Protein AF-A0A529HPZ4-F1 (afdb_monomer)

pLDDT: mean 97.17, std 3.96, range [71.38, 98.88]

Sequence (160 aa):
RELRALADVLLKHPHVWTLTDDMYEHLTYGDFVFKTIAEVEPSLYERTLTMNGVSKAYAMTGWRIGYAAGPVPLIKAMDMIQGQQTSGACTIAQWASVEALNGPQDFIAKNKAIFQGRRDLVVSMLNQARGISCPSPEGAFYVYPSCAELIGKKTKAGKV

Mean predicted aligned error: 3.31 Å

Structure (mmCIF, N/CA/C/O backbone):
data_AF-A0A529HPZ4-F1
#
_entry.id   AF-A0A529HPZ4-F1
#
loop_
_atom_site.group_PDB
_atom_site.id
_atom_site.type_symbol
_atom_site.label_atom_id
_atom_site.label_alt_id
_atom_site.label_comp_id
_atom_site.label_asym_id
_atom_site.label_entity_id
_atom_site.label_seq_id
_atom_site.pdbx_PDB_ins_code
_atom_site.Cartn_x
_atom_site.Cartn_y
_atom_site.Cartn_z
_atom_site.occupancy
_atom_site.B_iso_or_equiv
_atom_site.auth_seq_id
_atom_site.auth_comp_id
_atom_site.auth_asym_id
_atom_site.auth_atom_id
_atom_site.pdbx_PDB_model_num
ATOM 1 N N . ARG A 1 1 ? -11.005 -14.047 -2.076 1.00 76.69 1 ARG A N 1
ATOM 2 C CA . ARG A 1 1 ? -12.432 -13.955 -2.490 1.00 76.69 1 ARG A CA 1
ATOM 3 C C . ARG A 1 1 ? -12.838 -12.509 -2.775 1.00 76.69 1 ARG A C 1
ATOM 5 O O . ARG A 1 1 ? -13.446 -12.277 -3.807 1.00 76.69 1 ARG A O 1
ATOM 12 N N . GLU A 1 2 ? -12.473 -11.552 -1.921 1.00 95.19 2 GLU A N 1
ATOM 13 C CA . GLU A 1 2 ? -12.843 -10.131 -2.065 1.00 95.19 2 GLU A CA 1
ATOM 14 C C . GLU A 1 2 ? -12.228 -9.463 -3.304 1.00 95.19 2 GLU A C 1
ATOM 16 O O . GLU A 1 2 ? -12.965 -8.948 -4.139 1.00 95.19 2 GLU A O 1
ATOM 21 N N . LEU A 1 3 ? -10.907 -9.580 -3.506 1.00 96.69 3 LEU A N 1
ATOM 22 C CA . LEU A 1 3 ? -10.239 -9.048 -4.707 1.00 96.69 3 LEU A CA 1
ATOM 23 C C . LEU A 1 3 ? -10.798 -9.624 -6.016 1.00 96.69 3 LEU A C 1
ATOM 25 O O . LEU A 1 3 ? -10.880 -8.911 -7.011 1.00 96.69 3 LEU A O 1
ATOM 29 N N . ARG A 1 4 ? -11.240 -10.891 -6.017 1.00 97.75 4 ARG A N 1
ATOM 30 C CA . ARG A 1 4 ? -11.858 -11.521 -7.196 1.00 97.75 4 ARG A CA 1
ATOM 31 C C . ARG A 1 4 ? -13.151 -10.812 -7.599 1.00 97.75 4 ARG A C 1
ATOM 33 O O . ARG A 1 4 ? -13.346 -10.547 -8.776 1.00 97.75 4 ARG A O 1
ATOM 40 N N . ALA A 1 5 ? -13.994 -10.464 -6.628 1.00 98.12 5 ALA A N 1
ATOM 41 C CA . ALA A 1 5 ? -15.237 -9.750 -6.902 1.00 98.12 5 ALA A CA 1
ATOM 42 C C . ALA A 1 5 ? -14.979 -8.360 -7.513 1.00 98.12 5 ALA A C 1
ATOM 44 O O . ALA A 1 5 ? -15.707 -7.941 -8.410 1.00 98.12 5 ALA A O 1
ATOM 45 N N . LEU A 1 6 ? -13.917 -7.667 -7.078 1.00 98.25 6 LEU A N 1
ATOM 46 C CA . LEU A 1 6 ? -13.489 -6.404 -7.690 1.00 98.25 6 LEU A CA 1
ATOM 47 C C . LEU A 1 6 ? -12.937 -6.618 -9.106 1.00 98.25 6 LEU A C 1
ATOM 49 O O . LEU A 1 6 ? -13.304 -5.881 -10.022 1.00 98.25 6 LEU A O 1
ATOM 53 N N . ALA A 1 7 ? -12.117 -7.653 -9.310 1.00 98.19 7 ALA A N 1
ATOM 54 C CA . ALA A 1 7 ? -11.603 -8.014 -10.629 1.00 98.19 7 ALA A CA 1
ATOM 55 C C . ALA A 1 7 ? -12.739 -8.283 -11.630 1.00 98.19 7 ALA A C 1
ATOM 57 O O . ALA A 1 7 ? -12.707 -7.761 -12.741 1.00 98.19 7 ALA A O 1
ATOM 58 N N . ASP A 1 8 ? -13.787 -9.005 -11.224 1.00 98.31 8 ASP A N 1
ATOM 59 C CA . ASP A 1 8 ? -14.945 -9.305 -12.078 1.00 98.31 8 ASP A CA 1
ATOM 60 C C . ASP A 1 8 ? -15.686 -8.041 -12.550 1.00 98.31 8 ASP A C 1
ATOM 62 O O . ASP A 1 8 ? -16.262 -8.025 -13.641 1.00 98.31 8 ASP A O 1
ATOM 66 N N . VAL A 1 9 ? -15.668 -6.966 -11.755 1.00 98.50 9 VAL A N 1
ATOM 67 C CA . VAL A 1 9 ? -16.172 -5.652 -12.180 1.00 98.50 9 VAL A CA 1
ATOM 68 C C . VAL A 1 9 ? -15.193 -5.010 -13.159 1.00 98.50 9 VAL A C 1
ATOM 70 O O . VAL A 1 9 ? -15.601 -4.608 -14.247 1.00 98.50 9 VAL A O 1
ATOM 73 N N . LEU A 1 10 ? -13.901 -4.963 -12.827 1.00 98.56 10 LEU A N 1
ATOM 74 C CA . LEU A 1 10 ? -12.872 -4.360 -13.679 1.00 98.56 10 LEU A CA 1
ATOM 75 C C . LEU A 1 10 ? -12.827 -4.995 -15.074 1.00 98.56 10 LEU A C 1
ATOM 77 O O . LEU A 1 10 ? -12.637 -4.280 -16.059 1.00 98.56 10 LEU A O 1
ATOM 81 N N . LEU A 1 11 ? -13.044 -6.307 -15.198 1.00 98.31 11 LEU A N 1
ATOM 82 C CA . LEU A 1 11 ? -13.105 -7.022 -16.481 1.00 98.31 11 LEU A CA 1
ATOM 83 C C . LEU A 1 11 ? -14.224 -6.522 -17.405 1.00 98.31 11 LEU A C 1
ATOM 85 O O . LEU A 1 11 ? -14.052 -6.522 -18.621 1.00 98.31 11 LEU A O 1
ATOM 89 N N . LYS A 1 12 ? -15.335 -6.031 -16.850 1.00 98.62 12 LYS A N 1
ATOM 90 C CA . LYS A 1 12 ? -16.450 -5.455 -17.624 1.00 98.62 12 LYS A CA 1
ATOM 91 C C . LYS A 1 12 ? -16.149 -4.043 -18.133 1.00 98.62 12 LYS A C 1
ATOM 93 O O . LYS A 1 12 ? -16.846 -3.548 -19.014 1.00 98.62 12 LYS A O 1
ATOM 98 N N . HIS A 1 13 ? -15.114 -3.396 -17.596 1.00 98.56 13 HIS A N 1
ATOM 99 C CA . HIS A 1 13 ? -14.734 -2.021 -17.913 1.00 98.56 13 HIS A CA 1
ATOM 100 C C . HIS A 1 13 ? -13.274 -1.970 -18.394 1.00 98.56 13 HIS A C 1
ATOM 102 O O . HIS A 1 13 ? -12.385 -1.580 -17.635 1.00 98.56 13 HIS A O 1
ATOM 108 N N . PRO A 1 14 ? -12.993 -2.349 -19.658 1.00 98.06 14 PRO A N 1
ATOM 109 C CA . PRO A 1 14 ? -11.622 -2.510 -20.158 1.00 98.06 14 PRO A CA 1
ATOM 110 C C . PRO A 1 14 ? -10.811 -1.205 -20.202 1.00 98.06 14 PRO A C 1
ATOM 112 O O . PRO A 1 14 ? -9.587 -1.248 -20.211 1.00 98.06 14 PRO A O 1
ATOM 115 N N . HIS A 1 15 ? -11.477 -0.048 -20.198 1.00 98.31 15 HIS A N 1
ATOM 116 C CA . HIS A 1 15 ? -10.838 1.271 -20.172 1.00 98.31 15 HIS A CA 1
ATOM 117 C C . HIS A 1 15 ? -10.345 1.687 -18.776 1.00 98.31 15 HIS A C 1
ATOM 119 O O . HIS A 1 15 ? -9.584 2.645 -18.663 1.00 98.31 15 HIS A O 1
ATOM 125 N N . VAL A 1 16 ? -10.773 1.002 -17.710 1.0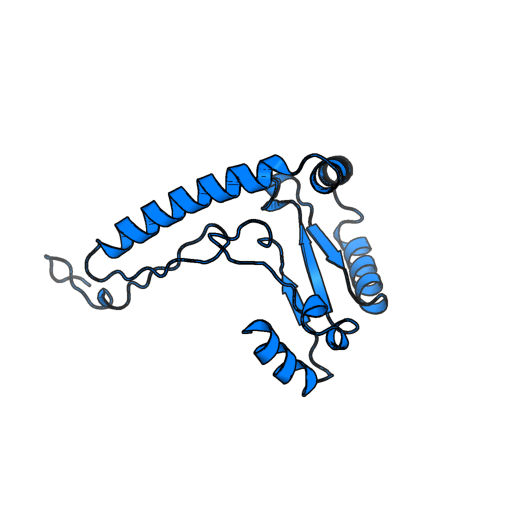0 98.62 16 VAL A N 1
ATOM 126 C CA . VAL A 1 16 ? -10.387 1.332 -16.332 1.00 98.62 16 VAL A CA 1
ATOM 127 C C . VAL A 1 16 ? -9.049 0.677 -16.010 1.00 98.62 16 VAL A C 1
ATOM 129 O O . VAL A 1 16 ? -8.930 -0.547 -16.022 1.00 98.62 16 VAL A O 1
ATOM 132 N N . TRP A 1 17 ? -8.044 1.488 -15.699 1.00 98.75 17 TRP A N 1
ATOM 133 C CA . TRP A 1 17 ? -6.754 1.011 -15.205 1.00 98.75 17 TRP A CA 1
ATOM 134 C C . TRP A 1 17 ? -6.795 0.815 -13.692 1.00 98.75 17 TRP A C 1
ATOM 136 O O . TRP A 1 17 ? -7.584 1.454 -12.998 1.00 98.75 17 TRP A O 1
ATOM 146 N N . THR A 1 18 ? -5.928 -0.056 -13.182 1.00 98.62 18 THR A N 1
ATOM 147 C CA . THR A 1 18 ? -5.786 -0.297 -11.744 1.00 98.62 18 THR A CA 1
ATOM 148 C C . THR A 1 18 ? -4.423 0.174 -11.266 1.00 98.62 18 THR A C 1
ATOM 150 O O . THR A 1 18 ? -3.399 -0.242 -11.793 1.00 98.62 18 THR A O 1
ATOM 153 N N . LEU A 1 19 ? -4.408 1.035 -10.255 1.00 98.75 19 LEU A N 1
ATOM 154 C CA . LEU A 1 19 ? -3.223 1.312 -9.452 1.00 98.75 19 LEU A CA 1
ATOM 155 C C . LEU A 1 19 ? -3.399 0.558 -8.138 1.00 98.75 19 LEU A C 1
ATOM 157 O O . LEU A 1 19 ? -4.283 0.907 -7.357 1.00 98.75 19 LEU A O 1
ATOM 161 N N . THR A 1 20 ? -2.598 -0.479 -7.919 1.00 98.50 20 THR A N 1
ATOM 162 C CA . THR A 1 20 ? -2.574 -1.201 -6.641 1.00 98.50 20 THR A CA 1
ATOM 163 C C . THR A 1 20 ? -1.370 -0.727 -5.839 1.00 98.50 20 THR A C 1
ATOM 165 O O . THR A 1 20 ? -0.253 -0.713 -6.354 1.00 98.50 20 THR A O 1
ATOM 168 N N . ASP A 1 21 ? -1.623 -0.249 -4.620 1.00 98.62 21 ASP A N 1
ATOM 169 C CA . ASP A 1 21 ? -0.600 0.211 -3.678 1.00 98.62 21 ASP A CA 1
ATOM 170 C C . ASP A 1 21 ? -0.386 -0.881 -2.628 1.00 98.62 21 ASP A C 1
ATOM 172 O O . ASP A 1 21 ? -1.160 -1.039 -1.680 1.00 98.62 21 ASP A O 1
ATOM 176 N N . ASP A 1 22 ? 0.680 -1.646 -2.835 1.00 98.62 22 ASP A N 1
ATOM 177 C CA . ASP A 1 22 ? 1.006 -2.853 -2.085 1.00 98.62 22 ASP A CA 1
ATOM 178 C C . ASP A 1 22 ? 2.043 -2.557 -0.979 1.00 98.62 22 ASP A C 1
ATOM 180 O O . ASP A 1 22 ? 2.617 -3.463 -0.381 1.00 98.62 22 ASP A O 1
ATOM 184 N N . MET A 1 23 ? 2.258 -1.279 -0.632 1.00 98.56 23 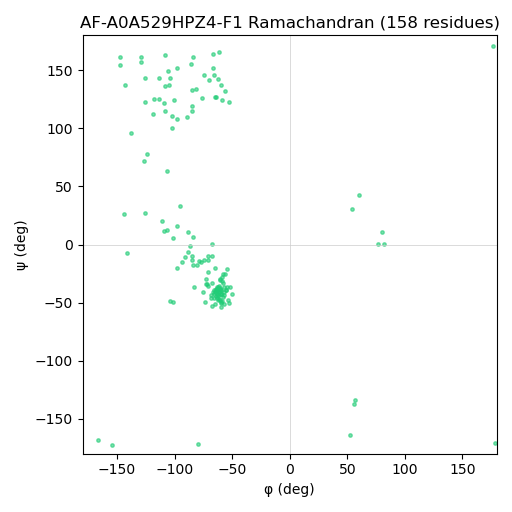MET A N 1
ATOM 185 C CA . MET A 1 23 ? 3.282 -0.800 0.315 1.00 98.56 23 MET A CA 1
ATOM 186 C C . MET A 1 23 ? 3.249 -1.466 1.708 1.00 98.56 23 MET A C 1
ATOM 188 O O . MET A 1 23 ? 4.232 -1.423 2.454 1.00 98.56 23 MET A O 1
ATOM 192 N N . TYR A 1 24 ? 2.112 -2.050 2.095 1.00 98.38 24 TYR A N 1
ATOM 193 C CA . TYR A 1 24 ? 1.909 -2.740 3.371 1.00 98.38 24 TYR A CA 1
ATOM 194 C C . TYR A 1 24 ? 1.843 -4.274 3.250 1.00 98.38 24 TYR A C 1
ATOM 196 O O . TYR A 1 24 ? 1.488 -4.917 4.237 1.00 98.38 24 TYR A O 1
ATOM 204 N N . GLU A 1 25 ? 2.204 -4.879 2.109 1.00 98.19 25 GLU A N 1
ATOM 205 C CA . GLU A 1 25 ? 2.042 -6.328 1.850 1.00 98.19 25 GLU A CA 1
ATOM 206 C C . GLU A 1 25 ? 2.628 -7.228 2.952 1.00 98.19 25 GLU A C 1
ATOM 208 O O . GLU A 1 25 ? 2.057 -8.254 3.328 1.00 98.19 25 GLU A O 1
ATOM 213 N N . HIS A 1 26 ? 3.755 -6.805 3.526 1.00 97.81 26 HIS A N 1
ATOM 214 C CA . HIS A 1 26 ? 4.499 -7.542 4.542 1.00 97.81 26 HIS A CA 1
ATOM 215 C C . HIS A 1 26 ? 3.988 -7.324 5.974 1.00 97.81 26 HIS A C 1
ATOM 217 O O . HIS A 1 26 ? 4.393 -8.030 6.898 1.00 97.81 26 HIS A O 1
ATOM 223 N N . LEU A 1 27 ? 3.089 -6.360 6.178 1.00 97.81 27 LEU A N 1
ATOM 224 C CA . LEU A 1 27 ? 2.500 -6.018 7.471 1.00 97.81 27 LEU A CA 1
ATOM 225 C C . LEU A 1 27 ? 1.055 -6.503 7.529 1.00 97.81 27 LEU A C 1
ATOM 227 O O . LEU A 1 27 ? 0.129 -5.711 7.637 1.00 97.81 27 LEU A O 1
ATOM 231 N N . THR A 1 28 ? 0.874 -7.814 7.445 1.00 98.06 28 THR A N 1
ATOM 232 C CA . THR A 1 28 ? -0.412 -8.512 7.604 1.00 98.06 28 THR A CA 1
ATOM 233 C C . THR A 1 28 ? -0.431 -9.265 8.930 1.00 98.06 28 THR A C 1
ATOM 235 O O . THR A 1 28 ? 0.629 -9.499 9.494 1.00 98.06 28 THR A O 1
ATOM 238 N N . TYR A 1 29 ? -1.583 -9.683 9.447 1.00 97.50 29 TYR A N 1
ATOM 239 C CA . TYR A 1 29 ? -1.693 -10.326 10.765 1.00 97.50 29 TYR A CA 1
ATOM 240 C C . TYR A 1 29 ? -2.466 -11.642 10.724 1.00 97.50 29 TYR A C 1
ATOM 242 O O . TYR A 1 29 ? -3.281 -11.863 9.832 1.00 97.50 29 TYR A O 1
ATOM 250 N N . GLY A 1 30 ? -2.226 -12.502 11.720 1.00 94.56 30 GLY A N 1
ATOM 251 C CA . GLY A 1 30 ? -2.830 -13.836 11.773 1.00 94.56 30 GLY A CA 1
ATOM 252 C C . GLY A 1 30 ? -2.539 -14.644 10.505 1.00 94.56 30 GLY A C 1
ATOM 253 O O . GLY A 1 30 ? -1.430 -14.581 9.969 1.00 94.56 30 GLY A O 1
ATOM 254 N N . ASP A 1 31 ? -3.562 -15.339 10.013 1.00 94.25 31 ASP A N 1
ATOM 255 C CA . ASP A 1 31 ? -3.482 -16.215 8.838 1.00 94.25 31 ASP A CA 1
ATOM 256 C C . ASP A 1 31 ? -3.751 -15.485 7.510 1.00 94.25 31 ASP A C 1
ATOM 258 O O . ASP A 1 31 ? -3.927 -16.121 6.470 1.00 94.25 31 ASP A O 1
ATOM 262 N N . PHE A 1 32 ? -3.807 -14.147 7.517 1.00 96.19 32 PHE A N 1
ATOM 263 C CA . PHE A 1 32 ? -4.039 -13.380 6.298 1.00 96.19 32 PHE A CA 1
ATOM 264 C C . PHE A 1 32 ? -2.878 -13.561 5.313 1.00 96.19 32 PHE A C 1
ATOM 266 O O . PHE A 1 32 ? -1.712 -13.308 5.636 1.00 96.19 32 PHE A O 1
ATOM 273 N N . VAL A 1 33 ? -3.220 -13.945 4.084 1.00 95.62 33 VAL A N 1
ATOM 274 C CA . VAL A 1 33 ? -2.282 -14.099 2.970 1.00 95.62 33 VAL A CA 1
ATOM 275 C C . VAL A 1 33 ? -2.520 -12.973 1.976 1.00 95.62 33 VAL A C 1
ATOM 277 O O . VAL A 1 33 ? -3.578 -12.900 1.349 1.00 95.62 33 VAL A O 1
ATOM 280 N N . PHE A 1 34 ? -1.518 -12.109 1.824 1.00 97.81 34 PHE A N 1
ATOM 281 C CA . PHE A 1 34 ? -1.550 -11.026 0.851 1.00 97.81 34 PHE A CA 1
ATOM 282 C C . PHE A 1 34 ? -1.642 -11.561 -0.586 1.00 97.81 34 PHE A C 1
ATOM 284 O O . PHE A 1 34 ? -1.046 -12.588 -0.920 1.00 97.81 34 PHE A O 1
ATOM 291 N N . LYS A 1 35 ? -2.404 -10.851 -1.421 1.00 97.75 35 LYS A N 1
ATOM 292 C CA . LYS A 1 35 ? -2.555 -11.082 -2.859 1.00 97.75 35 LYS A CA 1
ATOM 293 C C . LYS A 1 35 ? -2.661 -9.733 -3.556 1.00 97.75 35 LYS A C 1
ATOM 295 O O . LYS A 1 35 ? -3.401 -8.873 -3.085 1.00 97.75 35 LYS A O 1
ATOM 300 N N . THR A 1 36 ? -1.987 -9.581 -4.689 1.00 98.06 36 THR A N 1
ATOM 301 C CA . THR A 1 36 ? -2.105 -8.387 -5.541 1.00 98.06 36 THR A CA 1
ATOM 302 C C . THR A 1 36 ? -3.083 -8.638 -6.692 1.00 98.06 36 THR A C 1
ATOM 304 O O . THR A 1 36 ? -3.282 -9.775 -7.125 1.00 98.06 36 THR A O 1
ATOM 307 N N . ILE A 1 37 ? -3.738 -7.596 -7.204 1.00 97.88 37 ILE A N 1
ATOM 308 C CA . ILE A 1 37 ? -4.848 -7.749 -8.163 1.00 97.88 37 ILE A CA 1
ATOM 309 C C . ILE A 1 37 ? -4.424 -8.426 -9.479 1.00 97.88 37 ILE A C 1
ATOM 311 O O . ILE A 1 37 ? -5.174 -9.245 -10.009 1.00 97.88 37 ILE A O 1
ATOM 315 N N . ALA A 1 38 ? -3.209 -8.148 -9.965 1.00 96.44 38 ALA A N 1
ATOM 316 C CA . ALA A 1 38 ? -2.664 -8.753 -11.182 1.00 96.44 38 ALA A CA 1
ATOM 317 C C . ALA A 1 38 ? -2.316 -10.245 -11.008 1.00 96.44 38 ALA A C 1
ATOM 319 O O . ALA A 1 38 ? -2.312 -10.988 -11.985 1.00 96.44 38 ALA A O 1
ATOM 320 N N . GLU A 1 39 ? -2.063 -10.699 -9.774 1.00 97.50 39 GLU A N 1
ATOM 321 C CA . GLU A 1 39 ? -1.913 -12.124 -9.445 1.00 97.50 39 GLU A CA 1
ATOM 322 C C . GLU A 1 39 ? -3.281 -12.823 -9.419 1.00 97.50 39 GLU A C 1
ATOM 324 O O . GLU A 1 39 ? -3.430 -13.941 -9.908 1.00 97.50 39 GLU A O 1
ATOM 329 N N . VAL A 1 40 ? -4.297 -12.160 -8.855 1.00 97.94 40 VAL A N 1
ATOM 330 C CA . VAL A 1 40 ? -5.657 -12.709 -8.713 1.00 97.94 40 VAL A CA 1
ATOM 331 C C . VAL A 1 40 ? -6.390 -12.811 -10.054 1.00 97.94 40 VAL A C 1
ATOM 333 O O . VAL A 1 40 ? -7.177 -13.739 -10.255 1.00 97.94 40 VAL A O 1
ATOM 336 N N . GLU A 1 41 ? -6.167 -11.861 -10.962 1.00 98.19 41 GLU A N 1
ATOM 337 C CA . GLU A 1 41 ? -6.713 -11.873 -12.319 1.00 98.19 41 GLU A CA 1
ATOM 338 C C . GLU A 1 41 ? -5.642 -11.427 -13.331 1.00 98.19 41 GLU A C 1
ATOM 340 O O . GLU A 1 41 ? -5.475 -10.228 -13.578 1.00 98.19 41 GLU A O 1
ATOM 345 N N . PRO A 1 42 ? -4.942 -12.387 -13.960 1.00 97.88 42 PRO A N 1
ATOM 346 C CA . PRO A 1 42 ? -3.901 -12.102 -14.945 1.00 97.88 42 PRO A CA 1
ATOM 347 C C . PRO A 1 42 ? -4.376 -11.286 -16.154 1.00 97.88 42 PRO A C 1
ATOM 349 O O . PRO A 1 42 ? -3.586 -10.557 -16.747 1.00 97.88 42 PRO A O 1
ATOM 352 N N . SER A 1 43 ? -5.666 -11.324 -16.508 1.00 98.00 43 SER A N 1
ATOM 353 C CA . SER A 1 43 ? -6.210 -10.512 -17.611 1.00 98.00 43 SER A CA 1
ATOM 354 C C . SER A 1 43 ? -6.206 -9.003 -17.312 1.00 98.00 43 SER A C 1
ATOM 356 O O . SER A 1 43 ? -6.474 -8.194 -18.201 1.00 98.00 43 SER A O 1
ATOM 358 N N . LEU A 1 44 ? -5.922 -8.595 -16.068 1.00 98.38 44 LEU A N 1
ATOM 359 C CA . LEU A 1 44 ? -5.729 -7.193 -15.682 1.00 98.38 44 LEU A CA 1
ATOM 360 C C . LEU A 1 44 ? -4.275 -6.715 -15.836 1.00 98.38 44 LEU A C 1
ATOM 362 O O . LEU A 1 44 ? -4.032 -5.517 -15.683 1.00 98.38 44 LEU A O 1
ATOM 366 N N . TYR A 1 45 ? -3.323 -7.601 -16.159 1.00 98.25 45 TYR A N 1
ATOM 367 C CA . TYR A 1 45 ? -1.885 -7.300 -16.219 1.00 98.25 45 TYR A CA 1
ATOM 368 C C . TYR A 1 45 ? -1.556 -6.079 -17.096 1.00 98.25 45 TYR A C 1
ATOM 370 O O . TYR A 1 45 ? -0.940 -5.124 -16.629 1.00 98.25 45 TYR A O 1
ATOM 378 N N . GLU A 1 46 ? -2.071 -6.047 -18.331 1.00 98.25 46 GLU A N 1
ATOM 379 C CA . GLU A 1 46 ? -1.816 -4.984 -19.324 1.00 98.25 46 GLU A CA 1
ATOM 380 C C . GLU A 1 46 ? -2.411 -3.607 -18.968 1.00 98.25 46 GLU A C 1
ATOM 382 O O . GLU A 1 46 ? -2.272 -2.647 -19.723 1.00 98.25 46 GLU A O 1
ATOM 387 N N . ARG A 1 47 ? -3.083 -3.484 -17.819 1.00 98.44 47 ARG A N 1
ATOM 388 C CA . ARG A 1 47 ? -3.666 -2.226 -17.324 1.00 98.44 47 ARG A CA 1
ATOM 389 C C . ARG A 1 47 ? -3.573 -2.078 -15.806 1.00 98.44 47 ARG A C 1
ATOM 391 O O . ARG A 1 47 ? -4.395 -1.386 -15.202 1.00 98.44 47 ARG A O 1
ATOM 398 N N . THR A 1 48 ? -2.589 -2.733 -15.192 1.00 98.81 48 THR A N 1
ATOM 399 C CA . THR A 1 48 ? -2.319 -2.625 -13.756 1.00 98.81 48 THR A CA 1
ATOM 400 C C . THR A 1 48 ? -0.932 -2.042 -13.523 1.00 98.81 48 THR A C 1
ATOM 402 O O . THR A 1 48 ? 0.059 -2.560 -14.028 1.00 98.81 48 THR A O 1
ATOM 405 N N . LEU A 1 49 ? -0.860 -0.963 -12.746 1.00 98.88 49 LEU A N 1
ATOM 406 C CA . LEU A 1 49 ? 0.374 -0.461 -12.158 1.00 98.88 49 LEU A CA 1
ATOM 407 C C . LEU A 1 49 ? 0.447 -0.979 -10.719 1.00 98.88 49 LEU A C 1
ATOM 409 O O . LEU A 1 49 ? -0.310 -0.533 -9.856 1.00 98.88 49 LEU A O 1
ATOM 413 N N . THR A 1 50 ? 1.340 -1.932 -10.474 1.00 98.88 50 THR A N 1
ATOM 414 C CA . THR A 1 50 ? 1.617 -2.479 -9.145 1.00 98.88 50 THR A CA 1
ATOM 415 C C . THR A 1 50 ? 2.714 -1.660 -8.494 1.00 98.88 50 THR A C 1
ATOM 417 O O . THR A 1 50 ? 3.861 -1.701 -8.933 1.00 98.88 50 THR A O 1
ATOM 420 N N . MET A 1 51 ? 2.354 -0.888 -7.474 1.00 98.81 51 MET A N 1
ATOM 421 C CA . MET A 1 51 ? 3.234 0.022 -6.749 1.00 98.81 51 MET A CA 1
ATOM 422 C C . MET A 1 51 ? 3.593 -0.563 -5.385 1.00 98.81 51 MET A C 1
ATOM 424 O O . MET A 1 51 ? 2.735 -1.102 -4.694 1.00 98.81 51 MET A O 1
ATOM 428 N N . ASN A 1 52 ? 4.862 -0.455 -4.996 1.00 98.75 52 ASN A N 1
ATOM 429 C CA . ASN A 1 52 ? 5.357 -0.912 -3.702 1.00 98.75 52 ASN A CA 1
ATOM 430 C C . ASN A 1 52 ? 6.626 -0.115 -3.307 1.00 98.75 52 ASN A C 1
ATOM 432 O O . ASN A 1 52 ? 6.991 0.892 -3.924 1.00 98.75 52 ASN A O 1
ATOM 436 N N . GLY A 1 53 ? 7.305 -0.501 -2.232 1.00 98.56 53 GLY A N 1
ATOM 437 C CA . GLY A 1 53 ? 8.519 0.150 -1.773 1.00 98.56 53 GLY A CA 1
ATOM 438 C C . GLY A 1 53 ? 9.059 -0.421 -0.472 1.00 98.56 53 GLY A C 1
ATOM 439 O O . GLY A 1 53 ? 8.411 -1.172 0.247 1.00 98.56 53 GLY A O 1
ATOM 440 N N . VAL A 1 54 ? 10.264 0.011 -0.109 1.00 98.69 54 VAL A N 1
ATOM 441 C CA . VAL A 1 54 ? 10.952 -0.494 1.092 1.00 98.69 54 VAL A CA 1
ATOM 442 C C . VAL A 1 54 ? 10.585 0.266 2.374 1.00 98.69 54 VAL A C 1
ATOM 444 O O . VAL A 1 54 ? 11.049 -0.048 3.470 1.00 98.69 54 VAL A O 1
ATOM 447 N N . SER A 1 55 ? 9.733 1.289 2.263 1.00 98.00 55 SER A N 1
ATOM 448 C CA . SER A 1 55 ? 9.484 2.244 3.346 1.00 98.00 55 SER A CA 1
ATOM 449 C C . SER A 1 55 ? 8.872 1.611 4.598 1.00 98.00 55 SER A C 1
ATOM 451 O O . SER A 1 55 ? 9.200 2.039 5.704 1.00 98.00 55 SER A O 1
ATOM 453 N N . LYS A 1 56 ? 7.956 0.646 4.447 1.00 97.88 56 LYS A N 1
ATOM 454 C CA . LYS A 1 56 ? 7.185 0.095 5.578 1.00 97.88 56 LYS A CA 1
ATOM 455 C C . LYS A 1 56 ? 7.720 -1.250 6.039 1.00 97.88 56 LYS A C 1
ATOM 457 O O . LYS A 1 56 ? 7.982 -1.398 7.228 1.00 97.88 56 LYS A O 1
ATOM 462 N N . ALA A 1 57 ? 7.937 -2.177 5.108 1.00 97.06 57 ALA A N 1
ATOM 463 C CA . ALA A 1 57 ? 8.447 -3.511 5.411 1.00 97.06 57 ALA A CA 1
ATOM 464 C C . ALA A 1 57 ? 9.823 -3.475 6.100 1.00 97.06 57 ALA A C 1
ATOM 466 O O . ALA A 1 57 ? 10.046 -4.197 7.068 1.00 97.06 57 ALA A O 1
ATOM 467 N N . TYR A 1 58 ? 10.702 -2.566 5.664 1.00 98.25 58 TYR A N 1
ATOM 468 C CA . TYR A 1 58 ? 12.092 -2.480 6.130 1.00 98.25 58 TYR A CA 1
ATOM 469 C C . TYR A 1 58 ? 12.370 -1.253 7.009 1.00 98.25 58 TYR A C 1
ATOM 471 O O . TYR A 1 58 ? 13.520 -0.925 7.278 1.00 98.25 58 TYR A O 1
ATOM 479 N N . ALA A 1 59 ? 11.326 -0.543 7.455 1.00 97.81 59 ALA A N 1
ATOM 480 C CA . ALA A 1 59 ? 11.447 0.698 8.230 1.00 97.81 59 ALA A CA 1
ATOM 481 C C . ALA A 1 59 ? 12.326 1.784 7.560 1.00 97.81 59 ALA A C 1
ATOM 483 O O . ALA A 1 59 ? 12.933 2.618 8.231 1.00 97.81 59 ALA A O 1
ATOM 484 N N . MET A 1 60 ? 12.361 1.822 6.223 1.00 98.56 60 MET A N 1
ATOM 485 C CA . MET A 1 60 ? 13.205 2.733 5.442 1.00 98.56 60 MET A CA 1
ATOM 486 C C . MET A 1 60 ? 12.483 4.023 5.006 1.00 98.56 60 MET A C 1
ATOM 488 O O . MET A 1 60 ? 12.755 4.572 3.938 1.00 98.56 60 MET A O 1
ATOM 492 N N . THR A 1 61 ? 11.555 4.553 5.807 1.00 97.75 61 THR A N 1
ATOM 493 C CA . THR A 1 61 ? 10.733 5.721 5.420 1.00 97.75 61 THR A CA 1
ATOM 494 C C . THR A 1 61 ? 11.560 6.943 5.008 1.00 97.75 61 THR A C 1
ATOM 496 O O . THR A 1 61 ? 11.203 7.609 4.036 1.00 97.75 61 THR A O 1
ATOM 499 N N . GLY A 1 62 ? 12.675 7.214 5.694 1.00 98.38 62 GLY A N 1
ATOM 500 C CA . GLY A 1 62 ? 13.578 8.336 5.407 1.00 98.38 62 GLY A CA 1
ATOM 501 C C . GLY A 1 62 ? 14.460 8.163 4.166 1.00 98.38 62 GLY A C 1
ATOM 502 O O . GLY A 1 62 ? 15.015 9.143 3.686 1.00 98.38 62 GLY A O 1
ATOM 503 N N . TRP A 1 63 ? 14.552 6.951 3.610 1.00 98.44 63 TRP A N 1
ATOM 504 C CA . TRP A 1 63 ? 15.418 6.637 2.464 1.00 98.44 63 TRP A CA 1
ATOM 505 C C . TRP A 1 63 ? 14.779 6.974 1.117 1.00 98.44 63 TRP A C 1
ATOM 507 O O . TRP A 1 63 ? 15.475 7.116 0.118 1.00 98.44 63 TRP A O 1
ATOM 517 N N . ARG A 1 64 ? 13.451 7.148 1.108 1.00 98.50 64 ARG A N 1
ATOM 518 C CA . ARG A 1 64 ? 12.674 7.641 -0.039 1.00 98.50 64 ARG A CA 1
ATOM 519 C C . ARG A 1 64 ? 12.776 6.757 -1.288 1.00 98.50 64 ARG A C 1
ATOM 521 O O . ARG A 1 64 ? 12.858 7.272 -2.396 1.00 98.50 64 ARG A O 1
ATOM 528 N N . ILE A 1 65 ? 12.712 5.436 -1.107 1.00 98.81 65 ILE A N 1
ATOM 529 C CA . ILE A 1 65 ? 12.642 4.477 -2.218 1.00 98.81 65 ILE A CA 1
ATOM 530 C C . ILE A 1 65 ? 11.255 3.836 -2.291 1.00 98.81 65 ILE A C 1
ATOM 532 O O . ILE A 1 65 ? 10.780 3.207 -1.339 1.00 98.81 65 ILE A O 1
ATOM 536 N N . GLY A 1 66 ? 10.633 4.015 -3.453 1.00 98.62 66 GLY A N 1
ATOM 537 C CA . GLY A 1 66 ? 9.476 3.273 -3.937 1.00 98.62 66 GLY A CA 1
ATOM 538 C C . GLY A 1 66 ? 9.763 2.774 -5.350 1.00 98.62 66 GLY A C 1
ATOM 539 O O . GLY A 1 66 ? 10.678 3.267 -6.011 1.00 98.62 66 GLY A O 1
ATOM 540 N N . TYR A 1 67 ? 9.005 1.785 -5.794 1.00 98.81 67 TYR A N 1
ATOM 541 C CA . TYR A 1 67 ? 9.121 1.200 -7.122 1.00 98.81 67 TYR A CA 1
ATOM 542 C C . TYR A 1 67 ? 7.745 0.745 -7.604 1.00 98.81 67 TYR A C 1
ATOM 544 O O . TYR A 1 67 ? 6.811 0.590 -6.820 1.00 98.81 67 TYR A O 1
ATOM 552 N N . ALA A 1 68 ? 7.605 0.554 -8.909 1.00 98.69 68 ALA A N 1
ATOM 553 C CA . ALA A 1 68 ? 6.389 0.010 -9.484 1.00 98.69 68 ALA A CA 1
ATOM 554 C C . ALA A 1 68 ? 6.707 -0.825 -10.724 1.00 98.69 68 ALA A C 1
ATOM 556 O O . ALA A 1 68 ? 7.714 -0.595 -11.394 1.00 98.69 68 ALA A O 1
ATOM 557 N N . ALA A 1 69 ? 5.825 -1.768 -11.032 1.00 98.69 69 ALA A N 1
ATOM 558 C CA . ALA A 1 69 ? 5.845 -2.559 -12.253 1.00 98.69 69 ALA A CA 1
ATOM 559 C C . ALA A 1 69 ? 4.485 -2.452 -12.953 1.00 98.69 69 ALA A C 1
ATOM 561 O O . ALA A 1 69 ? 3.444 -2.386 -12.303 1.00 98.69 69 ALA A O 1
ATOM 562 N N . GLY A 1 70 ? 4.488 -2.415 -14.282 1.00 98.50 70 GLY A N 1
ATOM 563 C CA . GLY A 1 70 ? 3.275 -2.290 -15.082 1.00 98.50 70 GLY A CA 1
ATOM 564 C C . GLY A 1 70 ? 3.580 -2.239 -16.580 1.00 98.50 70 GLY A C 1
ATOM 565 O O . GLY A 1 70 ? 4.731 -2.445 -16.978 1.00 98.50 70 GLY A O 1
ATOM 566 N N . PRO A 1 71 ? 2.574 -1.943 -17.420 1.00 98.56 71 PRO A N 1
ATOM 567 C CA . PRO A 1 71 ? 2.723 -1.919 -18.871 1.00 98.56 71 PRO A CA 1
ATOM 568 C C . PRO A 1 71 ? 3.835 -0.975 -19.336 1.00 98.56 71 PRO A C 1
ATOM 570 O O . PRO A 1 71 ? 3.885 0.194 -18.944 1.00 98.56 71 PRO A O 1
ATOM 573 N N . VAL A 1 72 ? 4.702 -1.460 -20.232 1.00 98.62 72 VAL A N 1
ATOM 574 C CA . VAL A 1 72 ? 5.878 -0.722 -20.736 1.00 98.62 72 VAL A CA 1
ATOM 575 C C . VAL A 1 72 ? 5.550 0.699 -21.226 1.00 98.62 72 VAL A C 1
ATOM 577 O O . VAL A 1 72 ? 6.320 1.608 -20.904 1.00 98.62 72 VAL A O 1
ATOM 580 N N . PRO A 1 73 ? 4.445 0.953 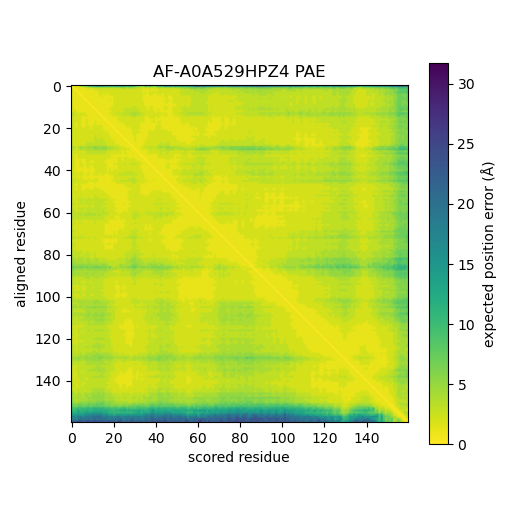-21.964 1.00 98.50 73 PRO A N 1
ATOM 581 C CA . PRO A 1 73 ? 4.103 2.312 -22.385 1.00 98.50 73 PRO A CA 1
ATOM 582 C C . PRO A 1 73 ? 3.892 3.276 -21.210 1.00 98.50 73 PRO A C 1
ATOM 584 O O . PRO A 1 73 ? 4.355 4.414 -21.268 1.00 98.50 73 PRO A O 1
ATOM 587 N N . LEU A 1 74 ? 3.253 2.811 -20.130 1.00 98.75 74 LEU A N 1
ATOM 588 C CA . LEU A 1 74 ? 3.037 3.606 -18.922 1.00 98.75 74 LEU A CA 1
ATOM 589 C C . LEU A 1 74 ? 4.361 3.866 -18.193 1.00 98.75 74 LEU A C 1
ATOM 591 O O . LEU A 1 74 ? 4.647 5.010 -17.849 1.00 98.75 74 LEU A O 1
ATOM 595 N N . ILE A 1 75 ? 5.199 2.838 -18.025 1.00 98.81 75 ILE A N 1
ATOM 596 C CA . ILE A 1 75 ? 6.503 2.976 -17.356 1.00 98.81 75 ILE A CA 1
ATOM 597 C C . ILE A 1 75 ? 7.398 3.987 -18.083 1.00 98.81 75 ILE A C 1
ATOM 599 O O . ILE A 1 75 ? 7.999 4.844 -17.441 1.00 98.81 75 ILE A O 1
ATOM 603 N N . LYS A 1 76 ? 7.435 3.961 -19.421 1.00 98.75 76 LYS A N 1
ATOM 604 C CA . LYS A 1 76 ? 8.187 4.950 -20.215 1.00 98.75 76 LYS A CA 1
ATOM 605 C C . LYS A 1 76 ? 7.651 6.374 -20.052 1.00 98.75 76 LYS A C 1
ATOM 607 O O . LYS A 1 76 ? 8.435 7.318 -20.003 1.00 98.75 76 LYS A O 1
ATOM 612 N N . ALA A 1 77 ? 6.331 6.543 -19.968 1.00 98.69 77 ALA A N 1
ATOM 613 C CA . ALA A 1 77 ? 5.731 7.853 -19.728 1.00 98.69 77 ALA A CA 1
ATOM 614 C C . ALA A 1 77 ? 6.063 8.384 -18.320 1.00 98.69 77 ALA A C 1
ATOM 616 O O . ALA A 1 77 ? 6.383 9.561 -18.166 1.00 98.69 77 ALA A O 1
ATOM 617 N N . MET A 1 78 ? 6.042 7.516 -17.304 1.00 98.75 78 MET A N 1
ATOM 618 C CA . MET A 1 78 ? 6.443 7.862 -15.936 1.00 98.75 78 MET A CA 1
ATOM 619 C C . MET A 1 78 ? 7.926 8.242 -15.855 1.00 98.75 78 MET A C 1
ATOM 621 O O . MET A 1 78 ? 8.254 9.254 -15.242 1.00 98.75 78 MET A O 1
ATOM 625 N N . ASP A 1 79 ? 8.806 7.479 -16.509 1.00 98.62 79 ASP A N 1
ATOM 626 C CA . ASP A 1 79 ? 10.243 7.769 -16.589 1.00 98.62 79 ASP A CA 1
ATOM 627 C C . ASP A 1 79 ? 10.519 9.135 -17.238 1.00 98.62 79 ASP A C 1
ATOM 629 O O . ASP A 1 79 ? 11.288 9.933 -16.704 1.00 98.62 79 ASP A O 1
ATOM 633 N N . MET A 1 80 ? 9.804 9.470 -18.320 1.00 98.50 80 MET A N 1
ATOM 634 C CA . MET A 1 80 ? 9.897 10.786 -18.962 1.00 98.50 80 MET A CA 1
ATOM 635 C C . MET A 1 80 ? 9.563 11.932 -17.994 1.00 98.50 80 MET A C 1
ATOM 637 O O . MET A 1 80 ? 10.288 12.928 -17.950 1.00 98.50 80 MET A O 1
ATOM 641 N N . ILE A 1 81 ? 8.490 11.797 -17.205 1.00 98.62 81 ILE A N 1
ATOM 642 C CA . ILE A 1 81 ? 8.114 12.793 -16.189 1.00 98.62 81 ILE A CA 1
ATOM 643 C C . ILE A 1 81 ? 9.173 12.852 -15.082 1.00 98.62 81 ILE A C 1
ATOM 645 O O . ILE A 1 81 ? 9.616 13.937 -14.708 1.00 98.62 81 ILE A O 1
ATOM 649 N N . GLN A 1 82 ? 9.621 11.697 -14.588 1.00 98.44 82 GLN A N 1
ATOM 650 C CA . GLN A 1 82 ? 10.627 11.602 -13.532 1.00 98.44 82 GLN A CA 1
ATOM 651 C C . GLN A 1 82 ? 11.958 12.255 -13.946 1.00 98.44 82 GLN A C 1
ATOM 653 O O . GLN A 1 82 ? 12.581 12.955 -13.141 1.00 98.44 82 GLN A O 1
ATOM 658 N N . GLY A 1 83 ? 12.355 12.113 -15.214 1.00 97.94 83 GLY A N 1
ATOM 659 C CA . GLY A 1 83 ? 13.529 12.771 -15.785 1.00 97.94 83 GLY A CA 1
ATOM 660 C C . GLY A 1 83 ? 13.477 14.300 -15.706 1.00 97.94 83 GLY A C 1
ATOM 661 O O . GLY A 1 83 ? 14.514 14.933 -15.528 1.00 97.94 83 GLY A O 1
ATOM 662 N N . GLN A 1 84 ? 12.281 14.894 -15.765 1.00 98.12 84 GLN A N 1
ATOM 663 C CA . GLN A 1 84 ? 12.075 16.341 -15.622 1.00 98.12 84 GLN A CA 1
ATOM 664 C C . GLN A 1 84 ? 11.815 16.785 -14.175 1.00 98.12 84 GLN A C 1
ATOM 666 O O . GLN A 1 84 ? 11.816 17.981 -13.892 1.00 98.12 84 GLN A O 1
ATOM 671 N N . GLN A 1 85 ? 11.579 15.847 -13.255 1.00 98.19 85 GLN A N 1
ATOM 672 C CA . GLN A 1 85 ? 11.197 16.154 -11.877 1.00 98.19 85 GLN A CA 1
ATOM 673 C C . GLN A 1 85 ? 12.345 15.960 -10.885 1.00 98.19 85 GLN A C 1
ATOM 675 O O . GLN A 1 85 ? 12.590 16.826 -10.047 1.00 98.19 85 GLN A O 1
ATOM 680 N N . THR A 1 86 ? 13.038 14.822 -10.954 1.00 97.44 86 THR A N 1
ATOM 681 C CA . THR A 1 86 ? 14.043 14.434 -9.949 1.00 97.44 86 THR A CA 1
ATOM 682 C C . THR A 1 86 ? 15.277 13.756 -10.525 1.00 97.44 86 THR A C 1
ATOM 684 O O . THR A 1 86 ? 16.213 13.504 -9.773 1.00 97.44 86 THR A O 1
ATOM 687 N N . SER A 1 87 ? 15.305 13.437 -11.827 1.00 96.62 87 SER A N 1
ATOM 688 C CA . SER A 1 87 ? 16.249 12.444 -12.365 1.00 96.62 87 SER A CA 1
ATOM 689 C C . SER A 1 87 ? 16.078 11.103 -11.623 1.00 96.62 87 SER A C 1
ATOM 691 O O . SER A 1 87 ? 14.948 10.664 -11.426 1.00 96.62 87 SER A O 1
ATOM 693 N N . GLY A 1 88 ? 17.152 10.435 -11.194 1.00 96.50 88 GLY A N 1
ATOM 694 C CA . GLY A 1 88 ? 17.061 9.204 -10.399 1.00 96.50 88 GLY A CA 1
ATOM 695 C C . GLY A 1 88 ? 16.880 9.447 -8.894 1.00 96.50 88 GLY A C 1
ATOM 696 O O . GLY A 1 88 ? 17.224 10.504 -8.369 1.00 96.50 88 GLY A O 1
ATOM 697 N N . ALA A 1 89 ? 16.407 8.428 -8.171 1.00 98.00 89 ALA A N 1
ATOM 698 C CA . ALA A 1 89 ? 16.422 8.434 -6.708 1.00 98.00 89 ALA A CA 1
ATOM 699 C C . ALA A 1 89 ? 17.860 8.391 -6.147 1.00 98.00 89 ALA A C 1
ATOM 701 O O . ALA A 1 89 ? 18.805 8.021 -6.846 1.00 98.00 89 ALA A O 1
ATOM 702 N N . CYS A 1 90 ? 18.033 8.713 -4.861 1.00 98.19 90 CYS A N 1
ATOM 703 C CA . CYS A 1 90 ? 19.339 8.705 -4.190 1.00 98.19 90 CYS A CA 1
ATOM 704 C C . CYS A 1 90 ? 20.072 7.361 -4.368 1.00 98.19 90 CYS A C 1
ATOM 706 O O . CYS A 1 90 ? 19.563 6.317 -3.964 1.00 98.19 90 CYS A O 1
ATOM 708 N N . THR A 1 91 ? 21.283 7.383 -4.931 1.00 98.38 91 THR A N 1
ATOM 709 C CA . THR A 1 91 ? 22.066 6.173 -5.248 1.00 98.38 91 THR A CA 1
ATOM 710 C C . THR A 1 91 ? 22.393 5.337 -4.011 1.00 98.38 91 THR A C 1
ATOM 712 O O . THR A 1 91 ? 22.295 4.114 -4.056 1.00 98.38 91 THR A O 1
ATOM 715 N N . ILE A 1 92 ? 22.703 5.980 -2.881 1.00 98.69 92 ILE A N 1
ATOM 716 C CA . ILE A 1 92 ? 22.931 5.297 -1.597 1.00 98.69 92 ILE A CA 1
ATOM 717 C C . ILE A 1 92 ? 21.670 4.550 -1.147 1.00 98.69 92 ILE A C 1
ATOM 719 O O . ILE A 1 92 ? 21.747 3.412 -0.689 1.00 98.69 92 ILE A O 1
ATOM 723 N N . ALA A 1 93 ? 20.496 5.160 -1.324 1.00 98.69 93 ALA A N 1
ATOM 724 C CA . ALA A 1 93 ? 19.230 4.535 -0.970 1.00 98.69 93 ALA A CA 1
ATOM 725 C C . ALA A 1 93 ? 18.834 3.407 -1.932 1.00 98.69 93 ALA A C 1
ATOM 727 O O . ALA A 1 93 ? 18.267 2.408 -1.488 1.00 98.69 93 ALA A O 1
ATOM 728 N N . GLN A 1 94 ? 19.172 3.523 -3.221 1.00 98.81 94 GLN A N 1
ATOM 729 C CA . GLN A 1 94 ? 19.000 2.434 -4.184 1.00 98.81 94 GLN A CA 1
ATOM 730 C C . GLN A 1 94 ? 19.810 1.200 -3.763 1.00 98.81 94 GLN A C 1
ATOM 732 O O . GLN A 1 94 ? 19.237 0.123 -3.633 1.00 98.81 94 GLN A O 1
ATOM 737 N N . TRP A 1 95 ? 21.100 1.359 -3.443 1.00 98.81 95 TRP A N 1
ATOM 738 C CA . TRP A 1 95 ? 21.940 0.250 -2.968 1.00 98.81 95 TRP A CA 1
ATOM 739 C C . TRP A 1 95 ? 21.460 -0.348 -1.642 1.00 98.81 95 TRP A C 1
ATOM 741 O O . TRP A 1 95 ? 21.433 -1.568 -1.504 1.00 98.81 95 TRP A O 1
ATOM 751 N N . ALA A 1 96 ? 21.010 0.477 -0.692 1.00 98.75 96 ALA A N 1
ATOM 752 C CA . ALA A 1 96 ? 20.400 -0.027 0.540 1.00 98.75 96 ALA A CA 1
ATOM 753 C C . ALA A 1 96 ? 19.129 -0.854 0.263 1.00 98.75 96 ALA A C 1
ATOM 755 O O . ALA A 1 96 ? 18.875 -1.853 0.929 1.00 98.75 96 ALA A O 1
ATOM 756 N N . SER A 1 97 ? 18.346 -0.463 -0.746 1.00 98.75 97 SER A N 1
ATOM 757 C CA . SER A 1 97 ? 17.126 -1.181 -1.132 1.00 98.75 97 SER A CA 1
ATOM 758 C C . SER A 1 97 ? 17.423 -2.511 -1.825 1.00 98.75 97 SER A C 1
ATOM 760 O O . SER A 1 97 ? 16.644 -3.445 -1.679 1.00 98.75 97 SER A O 1
ATOM 762 N N . VAL A 1 98 ? 18.555 -2.631 -2.529 1.00 98.75 98 VAL A N 1
ATOM 763 C CA . VAL A 1 98 ? 19.017 -3.916 -3.081 1.00 98.75 98 VAL A CA 1
ATOM 764 C C . VAL A 1 98 ? 19.240 -4.930 -1.958 1.00 98.75 98 VAL A C 1
ATOM 766 O O . VAL A 1 98 ? 18.733 -6.045 -2.048 1.00 98.75 98 VAL A O 1
ATOM 769 N N . GLU A 1 99 ? 19.942 -4.542 -0.890 1.00 98.75 99 GLU A N 1
ATOM 770 C CA . GLU A 1 99 ? 20.146 -5.418 0.273 1.00 98.75 99 GLU A CA 1
ATOM 771 C C . GLU A 1 99 ? 18.827 -5.717 0.993 1.00 98.75 99 GLU A C 1
ATOM 773 O O . GLU A 1 99 ? 18.573 -6.861 1.347 1.00 98.75 99 GLU A O 1
ATOM 778 N N . ALA A 1 100 ? 17.947 -4.724 1.156 1.00 98.56 100 ALA A N 1
ATOM 779 C CA . ALA A 1 100 ? 16.644 -4.946 1.780 1.00 98.56 100 ALA A CA 1
ATOM 780 C C . ALA A 1 100 ? 15.824 -6.034 1.057 1.00 98.56 100 ALA A C 1
ATOM 782 O O . ALA A 1 100 ? 15.199 -6.869 1.709 1.00 98.56 100 ALA A O 1
ATOM 783 N N . LEU A 1 101 ? 15.848 -6.049 -0.280 1.00 98.50 101 LEU A N 1
ATOM 784 C CA . LEU A 1 101 ? 15.072 -6.990 -1.093 1.00 98.50 101 LEU A CA 1
ATOM 785 C C . LEU A 1 101 ? 15.746 -8.362 -1.257 1.00 98.50 101 LEU A C 1
ATOM 787 O O . LEU A 1 101 ? 15.051 -9.374 -1.282 1.00 98.50 101 LEU A O 1
ATOM 791 N N . ASN A 1 102 ? 17.076 -8.413 -1.372 1.00 98.56 102 ASN A N 1
ATOM 792 C CA . ASN A 1 102 ? 17.810 -9.656 -1.653 1.00 98.56 102 ASN A CA 1
ATOM 793 C C . ASN A 1 102 ? 18.389 -10.335 -0.404 1.00 98.56 102 ASN A C 1
ATOM 795 O O . ASN A 1 102 ? 18.730 -11.518 -0.451 1.00 98.56 102 ASN A O 1
ATOM 799 N N . GLY A 1 103 ? 18.546 -9.589 0.687 1.00 98.31 103 GLY A N 1
ATOM 800 C CA . GLY A 1 103 ? 19.115 -10.063 1.940 1.00 98.31 103 GLY A CA 1
ATOM 801 C C . GLY A 1 103 ? 18.126 -10.862 2.801 1.00 98.31 103 GLY A C 1
ATOM 802 O O . GLY A 1 103 ? 17.009 -11.183 2.375 1.00 98.31 103 GLY A O 1
ATOM 803 N N . PRO A 1 104 ? 18.513 -11.194 4.045 1.00 98.12 104 PRO A N 1
ATOM 804 C CA . PRO A 1 104 ? 17.667 -11.933 4.979 1.00 98.12 104 PRO A CA 1
ATOM 805 C C . PRO A 1 104 ? 16.350 -11.207 5.298 1.00 98.12 104 PRO A C 1
ATOM 807 O O . PRO A 1 104 ? 16.335 -10.011 5.583 1.00 98.12 104 PRO A O 1
ATOM 810 N N . GLN A 1 105 ? 15.239 -11.948 5.330 1.00 98.06 105 GLN A N 1
ATOM 811 C CA . GLN A 1 105 ? 13.890 -11.388 5.528 1.00 98.06 105 GLN A CA 1
ATOM 812 C C . GLN A 1 105 ? 13.346 -11.556 6.963 1.00 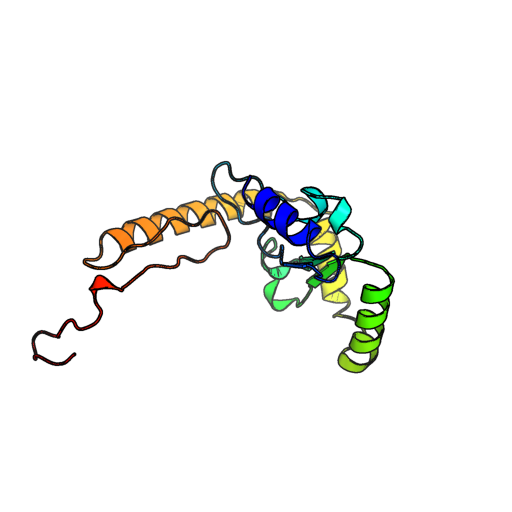98.06 105 GLN A C 1
ATOM 814 O O . GLN A 1 105 ? 12.205 -11.187 7.248 1.00 98.06 105 GLN A O 1
ATOM 819 N N . ASP A 1 106 ? 14.153 -12.061 7.905 1.00 97.75 106 ASP A N 1
ATOM 820 C CA . ASP A 1 106 ? 13.739 -12.346 9.294 1.00 97.75 106 ASP A CA 1
ATOM 821 C C . ASP A 1 106 ? 13.211 -11.106 10.040 1.00 97.75 106 ASP A C 1
ATOM 823 O O . ASP A 1 106 ? 12.360 -11.203 10.933 1.00 97.75 106 ASP A O 1
ATOM 827 N N . PHE A 1 107 ? 13.685 -9.917 9.646 1.00 97.12 107 PHE A N 1
ATOM 828 C CA . PHE A 1 107 ? 13.208 -8.633 10.160 1.00 97.12 107 PHE A CA 1
ATOM 829 C C . PHE A 1 107 ? 11.690 -8.475 9.995 1.00 97.12 107 PHE A C 1
ATOM 831 O O . PHE A 1 107 ? 11.023 -7.969 10.901 1.00 97.12 107 PHE A O 1
ATOM 838 N N . ILE A 1 108 ? 11.128 -8.938 8.876 1.00 96.69 108 ILE A N 1
ATOM 839 C CA . ILE A 1 108 ? 9.703 -8.795 8.567 1.00 96.69 108 ILE A CA 1
ATOM 840 C C . ILE A 1 108 ? 8.862 -9.627 9.535 1.00 96.69 108 ILE A C 1
ATOM 842 O O . ILE A 1 108 ? 7.979 -9.086 10.204 1.00 96.69 108 ILE A O 1
ATOM 846 N N . ALA A 1 109 ? 9.164 -10.922 9.669 1.00 94.94 109 ALA A N 1
ATOM 847 C CA . ALA A 1 109 ? 8.411 -11.829 10.536 1.00 94.94 109 ALA A CA 1
ATOM 848 C C . ALA A 1 109 ? 8.443 -11.373 12.005 1.00 94.94 109 ALA A C 1
ATOM 850 O O . ALA A 1 109 ? 7.407 -11.328 12.675 1.00 94.94 109 ALA A O 1
ATOM 851 N N . LYS A 1 110 ? 9.619 -10.947 12.488 1.00 97.06 110 LYS A N 1
ATOM 852 C CA . LYS A 1 1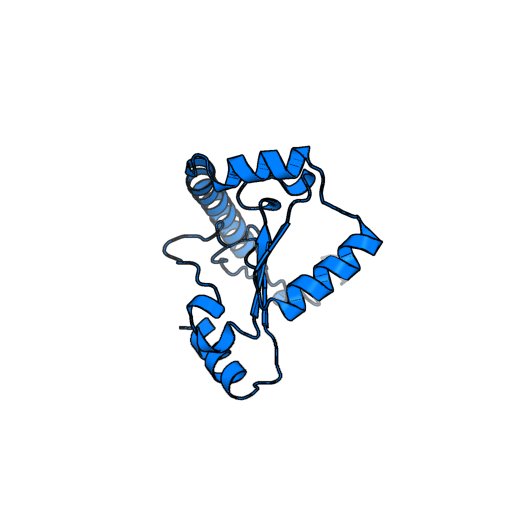10 ? 9.784 -10.401 13.841 1.00 97.06 110 LYS A CA 1
ATOM 853 C C . LYS A 1 110 ? 8.908 -9.167 14.070 1.00 97.06 110 LYS A C 1
ATOM 855 O O . LYS A 1 110 ? 8.217 -9.078 15.085 1.00 97.06 110 LYS A O 1
ATOM 860 N N . ASN A 1 111 ? 8.930 -8.207 13.147 1.00 95.06 111 ASN A N 1
ATOM 861 C CA . ASN A 1 111 ? 8.161 -6.974 13.308 1.00 95.06 111 ASN A CA 1
ATOM 862 C C . ASN A 1 111 ? 6.658 -7.187 13.134 1.00 95.06 111 ASN A C 1
ATOM 864 O O . ASN A 1 111 ? 5.888 -6.556 13.855 1.00 95.06 111 ASN A O 1
ATOM 868 N N . LYS A 1 112 ? 6.235 -8.106 12.258 1.00 96.00 112 LYS A N 1
ATOM 869 C CA . LYS A 1 112 ? 4.832 -8.521 12.123 1.00 96.00 112 LYS A CA 1
ATOM 870 C C . LYS A 1 112 ? 4.255 -8.966 13.472 1.00 96.00 112 LYS A C 1
ATOM 872 O O . LYS A 1 112 ? 3.214 -8.455 13.879 1.00 96.00 112 LYS A O 1
ATOM 877 N N . ALA A 1 113 ? 4.970 -9.811 14.219 1.00 97.00 113 ALA A N 1
ATOM 878 C CA . ALA 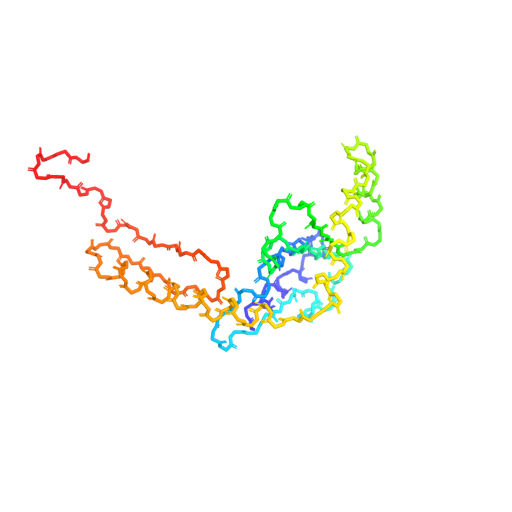A 1 113 ? 4.544 -10.244 15.554 1.00 97.00 113 ALA A CA 1
ATOM 879 C C . ALA A 1 113 ? 4.464 -9.083 16.567 1.00 97.00 113 ALA A C 1
ATOM 881 O O . ALA A 1 113 ? 3.493 -8.971 17.317 1.00 97.00 113 ALA A O 1
ATOM 882 N N . ILE A 1 114 ? 5.453 -8.180 16.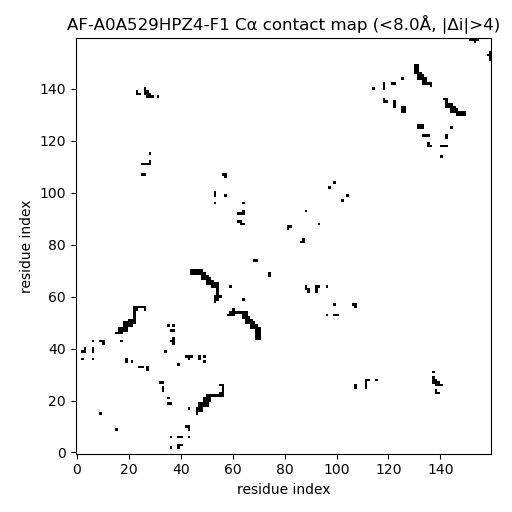565 1.00 98.12 114 ILE A N 1
ATOM 883 C CA . ILE A 1 114 ? 5.467 -7.002 17.450 1.00 98.12 114 ILE A CA 1
ATOM 884 C C . ILE A 1 114 ? 4.276 -6.082 17.156 1.00 98.12 114 ILE A C 1
ATOM 886 O O . ILE A 1 114 ? 3.591 -5.636 18.080 1.00 98.12 114 ILE A O 1
ATOM 890 N N . PHE A 1 115 ? 4.023 -5.776 15.882 1.00 98.25 115 PHE A N 1
ATOM 891 C CA . PHE A 1 115 ? 2.907 -4.918 15.503 1.00 98.25 115 PHE A CA 1
ATOM 892 C C . PHE A 1 115 ? 1.552 -5.578 15.765 1.00 98.25 115 PHE A C 1
ATOM 894 O O . PHE A 1 115 ? 0.639 -4.874 16.191 1.00 98.25 115 PHE A O 1
ATOM 901 N N . GLN A 1 116 ? 1.435 -6.904 15.631 1.00 98.44 116 GLN A N 1
ATOM 902 C CA . GLN A 1 116 ? 0.216 -7.621 16.004 1.00 98.44 116 GLN A CA 1
ATOM 903 C C . GLN A 1 116 ? -0.098 -7.458 17.497 1.00 98.44 116 GLN A C 1
ATOM 905 O O . GLN A 1 116 ? -1.208 -7.072 17.848 1.00 98.44 116 GLN A O 1
ATOM 910 N N . GLY A 1 117 ? 0.893 -7.637 18.379 1.00 98.44 117 GLY A N 1
ATOM 911 C CA . GLY A 1 117 ? 0.699 -7.421 19.818 1.00 98.44 117 GLY A CA 1
ATOM 912 C C . GLY A 1 117 ? 0.301 -5.978 20.160 1.00 98.44 117 GLY A C 1
ATOM 913 O O . GLY A 1 117 ? -0.574 -5.747 20.994 1.00 98.44 117 GLY A O 1
ATOM 914 N N . ARG A 1 118 ? 0.891 -4.986 19.474 1.00 98.62 118 ARG A N 1
ATOM 915 C CA . ARG A 1 118 ? 0.508 -3.568 19.624 1.00 98.62 118 ARG A CA 1
ATOM 916 C C . ARG A 1 118 ? -0.916 -3.301 19.135 1.00 98.62 118 ARG A C 1
ATOM 918 O O . ARG A 1 118 ? -1.652 -2.583 19.808 1.00 98.62 118 ARG A O 1
ATOM 925 N N . ARG A 1 119 ? -1.306 -3.873 17.992 1.00 98.56 119 ARG A N 1
ATOM 926 C CA . ARG A 1 119 ? -2.671 -3.800 17.456 1.00 98.56 119 ARG A CA 1
ATOM 927 C C . ARG A 1 119 ? -3.664 -4.351 18.472 1.00 98.56 119 ARG A C 1
ATOM 929 O O . ARG A 1 119 ? -4.624 -3.662 18.798 1.00 98.56 119 ARG A O 1
ATOM 936 N N . ASP A 1 120 ? -3.414 -5.552 18.985 1.00 98.62 120 ASP A N 1
ATOM 937 C CA . ASP A 1 120 ? -4.325 -6.247 19.898 1.00 98.62 120 ASP A CA 1
ATOM 938 C C . ASP A 1 120 ? -4.536 -5.449 21.191 1.00 98.62 120 ASP A C 1
ATOM 940 O O . ASP A 1 120 ? -5.670 -5.284 21.644 1.00 98.62 120 ASP A O 1
ATOM 944 N N . LEU A 1 121 ? -3.461 -4.860 21.728 1.00 98.75 121 LEU A N 1
ATOM 945 C CA . LEU A 1 121 ? -3.530 -3.947 22.868 1.00 98.75 121 LEU A CA 1
ATOM 946 C C . LEU A 1 121 ? -4.408 -2.721 22.570 1.00 98.75 121 LEU A C 1
ATOM 948 O O . LEU A 1 121 ? -5.342 -2.436 23.319 1.00 98.75 121 LEU A O 1
ATOM 952 N N . VAL A 1 122 ? -4.120 -1.997 21.483 1.00 98.75 122 VAL A N 1
ATOM 953 C CA . VAL A 1 122 ? -4.823 -0.750 21.139 1.00 98.75 122 VAL A CA 1
ATOM 954 C C . VAL A 1 122 ? -6.302 -1.007 20.857 1.00 98.75 122 VAL A C 1
ATOM 956 O O . VAL A 1 122 ? -7.154 -0.296 21.387 1.00 98.75 122 VAL A O 1
ATOM 959 N N . VAL A 1 123 ? -6.621 -2.033 20.065 1.00 98.69 123 VAL A N 1
ATOM 960 C CA . VAL A 1 123 ? -8.007 -2.391 19.735 1.00 98.69 123 VAL A CA 1
ATOM 961 C C . VAL A 1 123 ? -8.780 -2.791 20.992 1.00 98.69 123 VAL A C 1
ATOM 963 O O . VAL A 1 123 ? -9.905 -2.331 21.185 1.00 98.69 123 VAL A O 1
ATOM 966 N N . SER A 1 124 ? -8.181 -3.605 21.869 1.00 98.69 124 SER A N 1
ATOM 967 C CA . SER A 1 124 ? -8.806 -4.008 23.132 1.00 98.69 124 SER A CA 1
ATOM 968 C C . SER A 1 124 ? -9.127 -2.796 24.010 1.00 98.69 124 SER A C 1
ATOM 970 O O . SER A 1 124 ? -10.272 -2.617 24.423 1.00 98.69 124 SER A O 1
ATOM 972 N N . MET A 1 125 ? -8.153 -1.906 24.228 1.00 98.75 125 MET A N 1
ATOM 973 C CA . MET A 1 125 ? -8.341 -0.721 25.071 1.00 98.75 125 MET A CA 1
ATOM 974 C C . MET A 1 125 ? -9.351 0.274 24.487 1.00 98.75 125 MET A C 1
ATOM 976 O O . MET A 1 125 ? -10.159 0.827 25.230 1.00 98.75 125 MET A O 1
ATOM 980 N N . LEU A 1 126 ? -9.352 0.494 23.168 1.00 98.69 126 LEU A N 1
ATOM 981 C CA . LEU A 1 126 ? -10.326 1.384 22.528 1.00 98.69 126 LEU A CA 1
ATOM 982 C C . LEU A 1 126 ? -11.756 0.855 22.659 1.00 98.69 126 LEU A C 1
ATOM 984 O O . LEU A 1 126 ? -12.659 1.637 22.934 1.00 98.69 126 LEU A O 1
ATOM 988 N N . ASN A 1 127 ? -11.962 -0.457 22.533 1.00 98.56 127 ASN A N 1
ATOM 989 C CA . ASN A 1 127 ? -13.283 -1.070 22.703 1.00 98.56 127 ASN A CA 1
ATOM 990 C C . ASN A 1 127 ? -13.778 -1.083 24.162 1.00 98.56 127 ASN A C 1
ATOM 992 O O . ASN A 1 127 ? -14.962 -1.308 24.402 1.00 98.56 127 ASN A O 1
ATOM 996 N N . GLN A 1 128 ? -12.911 -0.817 25.145 1.00 98.50 128 GLN A N 1
ATOM 997 C CA . GLN A 1 128 ? -13.325 -0.588 26.536 1.00 98.50 128 GLN A CA 1
ATOM 998 C C . GLN A 1 128 ? -13.827 0.846 26.773 1.00 98.50 128 GLN A C 1
ATOM 1000 O O . GLN A 1 128 ? -14.506 1.110 27.768 1.00 98.50 128 GLN A O 1
ATOM 1005 N N . ALA A 1 129 ? -13.510 1.791 25.882 1.00 98.25 129 ALA A N 1
ATOM 1006 C CA . ALA A 1 129 ? -13.968 3.167 26.000 1.00 98.25 129 ALA A CA 1
ATOM 1007 C C . ALA A 1 129 ? -15.444 3.286 25.587 1.00 98.25 129 ALA A C 1
ATOM 1009 O O . ALA A 1 129 ? -15.849 2.920 24.485 1.00 98.25 129 ALA A O 1
ATOM 1010 N N . ARG A 1 130 ? -16.273 3.851 26.473 1.00 96.88 130 ARG A N 1
ATOM 1011 C CA . ARG A 1 130 ? -17.711 4.017 26.220 1.00 96.88 130 ARG A CA 1
ATOM 1012 C C . ARG A 1 130 ? -17.957 4.858 24.965 1.00 96.88 130 ARG A C 1
ATOM 1014 O O . ARG A 1 130 ? -17.580 6.025 24.934 1.00 96.88 130 ARG A O 1
ATOM 1021 N N . GLY A 1 131 ? -18.712 4.309 24.016 1.00 96.62 131 GLY A N 1
ATOM 1022 C CA . GLY A 1 131 ? -19.104 4.983 22.774 1.00 96.62 131 GLY A CA 1
ATOM 1023 C C . GLY A 1 131 ? -18.032 4.994 21.685 1.00 96.62 131 GLY A C 1
ATOM 1024 O O . GLY A 1 131 ? -18.181 5.720 20.703 1.00 96.62 131 GLY A O 1
ATOM 1025 N N . ILE A 1 132 ? -16.961 4.216 21.862 1.00 98.50 132 ILE A N 1
ATOM 1026 C CA . ILE A 1 132 ? -15.966 3.934 20.832 1.00 98.50 132 ILE A CA 1
ATOM 1027 C C . ILE A 1 132 ? -16.135 2.483 20.377 1.00 98.50 132 ILE A C 1
ATOM 1029 O O . ILE A 1 132 ? -16.284 1.585 21.199 1.00 98.50 132 ILE A O 1
ATOM 1033 N N . SER A 1 133 ? -16.083 2.255 19.066 1.00 98.50 133 SER A N 1
ATOM 1034 C CA . SER A 1 133 ? -16.032 0.916 18.473 1.00 98.50 133 SER A CA 1
ATOM 1035 C C . SER A 1 133 ? -14.831 0.828 17.543 1.00 98.50 133 SER A C 1
ATOM 1037 O O . SER A 1 133 ? -14.703 1.630 16.621 1.00 98.50 133 SER A O 1
ATOM 1039 N N . CYS A 1 134 ? -13.928 -0.116 17.787 1.00 98.69 134 CYS A N 1
ATOM 1040 C CA . CYS A 1 134 ? -12.695 -0.273 17.030 1.00 98.69 134 CYS A CA 1
ATOM 1041 C C . CYS A 1 134 ? -12.652 -1.640 16.334 1.00 98.69 134 CYS A C 1
ATOM 1043 O O . CYS A 1 134 ? -12.518 -2.654 17.027 1.00 98.69 134 CYS A O 1
ATOM 1045 N N . PRO A 1 135 ? -12.717 -1.699 14.990 1.00 98.19 135 PRO A N 1
ATOM 1046 C CA . PRO A 1 135 ? -12.489 -2.943 14.266 1.00 98.19 135 PRO A CA 1
ATOM 1047 C C . PRO A 1 135 ? -11.027 -3.395 14.404 1.00 98.19 135 PRO A C 1
ATOM 1049 O O . PRO A 1 135 ? -10.123 -2.567 14.559 1.00 98.19 135 PRO A O 1
ATOM 1052 N N . SER A 1 136 ? -10.795 -4.707 14.319 1.00 97.94 136 SER A N 1
ATOM 1053 C CA . SER A 1 136 ? -9.445 -5.278 14.264 1.00 97.94 136 SER A CA 1
ATOM 1054 C C . SER A 1 136 ? -8.933 -5.287 12.820 1.00 97.94 136 SER A C 1
ATOM 1056 O O . SER A 1 136 ? -9.498 -6.009 12.001 1.00 97.94 136 SER A O 1
ATOM 1058 N N . PRO A 1 137 ? -7.874 -4.530 12.484 1.00 97.94 137 PRO A N 1
ATOM 1059 C CA . PRO A 1 137 ? -7.321 -4.518 11.133 1.00 97.94 137 PRO A CA 1
ATOM 1060 C C . PRO A 1 137 ? -6.531 -5.801 10.824 1.00 97.94 137 PRO A C 1
ATOM 1062 O O . PRO A 1 137 ? -5.846 -6.361 11.689 1.00 97.94 137 PRO A O 1
ATOM 1065 N N . GLU A 1 138 ? -6.583 -6.236 9.565 1.00 97.94 138 GLU A N 1
ATOM 1066 C CA . GLU A 1 138 ? -5.864 -7.413 9.046 1.00 97.94 138 GLU A CA 1
ATOM 1067 C C . GLU A 1 138 ? -4.424 -7.096 8.619 1.00 97.94 138 GLU A C 1
ATOM 1069 O O . GLU A 1 138 ? -3.612 -8.004 8.453 1.00 97.94 138 GLU A O 1
ATOM 1074 N N . GLY A 1 139 ? -4.079 -5.812 8.497 1.00 97.69 139 GLY A N 1
ATOM 1075 C CA . GLY A 1 139 ? -2.739 -5.370 8.138 1.00 97.69 139 GLY A CA 1
ATOM 1076 C C . GLY A 1 139 ? -2.490 -3.881 8.373 1.00 97.69 139 GLY A C 1
ATOM 1077 O O . GLY A 1 139 ? -3.270 -3.205 9.047 1.00 97.69 139 GLY A O 1
ATOM 1078 N N . ALA A 1 140 ? -1.374 -3.384 7.834 1.00 97.88 140 ALA A N 1
ATOM 1079 C CA . ALA A 1 140 ? -0.788 -2.080 8.149 1.00 97.88 140 ALA A CA 1
ATOM 1080 C C . ALA A 1 140 ? -0.592 -1.883 9.666 1.00 97.88 140 ALA A C 1
ATOM 1082 O O . ALA A 1 140 ? -0.592 -2.839 10.427 1.00 97.88 140 ALA A O 1
ATOM 1083 N N . PHE A 1 141 ? -0.374 -0.658 10.143 1.00 97.69 141 PHE A N 1
ATOM 1084 C CA . PHE A 1 141 ? -0.185 -0.370 11.578 1.00 97.69 141 PHE A CA 1
ATOM 1085 C C . PHE A 1 141 ? -1.151 0.699 12.106 1.00 97.69 141 PHE A C 1
ATOM 1087 O O . PHE A 1 141 ? -0.842 1.414 13.058 1.00 97.69 141 PHE A O 1
ATOM 1094 N N . TYR A 1 142 ? -2.321 0.819 11.480 1.00 98.38 142 TYR A N 1
ATOM 1095 C CA . TYR A 1 142 ? -3.355 1.782 11.853 1.00 98.38 142 TYR A CA 1
ATOM 1096 C C . TYR A 1 142 ? -4.591 1.066 12.383 1.00 98.38 142 TYR A C 1
ATOM 1098 O O . TYR A 1 142 ? -4.987 0.034 11.852 1.00 98.38 142 TYR A O 1
ATOM 1106 N N . VAL A 1 143 ? -5.231 1.659 13.385 1.00 98.44 143 VAL A N 1
ATOM 1107 C CA . VAL A 1 143 ? -6.607 1.336 13.772 1.00 98.44 143 VAL A CA 1
ATOM 1108 C C . VAL A 1 143 ? -7.524 2.463 13.312 1.00 98.44 143 VAL A C 1
ATOM 1110 O O . VAL A 1 143 ? -7.101 3.619 13.260 1.00 98.44 143 VAL A O 1
ATOM 1113 N N . TYR A 1 144 ? -8.775 2.139 12.993 1.00 98.62 144 TYR A N 1
ATOM 1114 C CA . TYR A 1 144 ? -9.756 3.123 12.532 1.00 98.62 144 TYR A CA 1
ATOM 1115 C C . TYR A 1 144 ? -11.036 3.056 13.379 1.00 98.62 144 TYR A C 1
ATOM 1117 O O . TYR A 1 144 ? -12.052 2.519 12.934 1.00 98.62 144 TYR A O 1
ATOM 1125 N N . PRO A 1 145 ? -10.978 3.516 14.643 1.00 98.38 145 PRO A N 1
ATOM 1126 C CA . PRO A 1 145 ? -12.118 3.464 15.544 1.00 98.38 145 PRO A CA 1
ATOM 1127 C C . PRO A 1 145 ? -13.215 4.451 15.137 1.00 98.38 145 PRO A C 1
ATOM 1129 O O . PRO A 1 145 ? -12.952 5.594 14.769 1.00 98.38 145 PRO A O 1
ATOM 1132 N N . SER A 1 146 ? -14.462 4.024 15.289 1.00 98.56 146 SER A N 1
ATOM 1133 C CA . SER A 1 146 ? -15.641 4.876 15.218 1.00 98.56 146 SER A CA 1
ATOM 1134 C C . SER A 1 146 ? -15.914 5.525 16.572 1.00 98.56 146 SER A C 1
ATOM 1136 O O . SER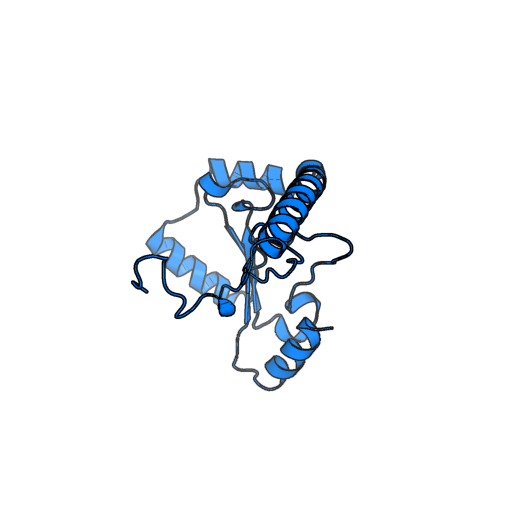 A 1 146 ? -15.948 4.850 17.601 1.00 98.56 146 SER A O 1
ATOM 1138 N N . CYS A 1 147 ? -16.170 6.833 16.557 1.00 98.12 147 CYS A N 1
ATOM 1139 C CA . CYS A 1 147 ? -16.688 7.604 17.689 1.00 98.12 147 CYS A CA 1
ATOM 1140 C C . CYS A 1 147 ? -18.130 8.086 17.457 1.00 98.12 147 CYS A C 1
ATOM 1142 O O . CYS A 1 147 ? -18.574 9.036 18.102 1.00 98.12 147 CYS A O 1
ATOM 1144 N N . ALA A 1 148 ? -18.865 7.457 16.531 1.00 97.75 148 ALA A N 1
ATOM 1145 C CA . ALA A 1 148 ? -20.194 7.904 16.106 1.00 97.75 148 ALA A CA 1
ATOM 1146 C C . ALA A 1 148 ? -21.182 8.074 17.277 1.00 97.75 148 ALA A C 1
ATOM 1148 O O . ALA A 1 148 ? -21.945 9.035 17.305 1.00 97.75 148 ALA A O 1
ATOM 1149 N N . GLU A 1 149 ? -21.116 7.208 18.294 1.00 96.81 149 GLU A N 1
ATOM 1150 C CA . GLU A 1 149 ? -21.975 7.291 19.486 1.00 96.81 149 GLU A CA 1
ATOM 1151 C C . GLU A 1 149 ? -21.645 8.465 20.422 1.00 96.81 149 GLU A C 1
ATOM 1153 O O . GLU A 1 149 ? -22.368 8.717 21.391 1.00 96.81 149 GLU A O 1
ATOM 1158 N N . LEU A 1 150 ? -20.526 9.157 20.203 1.00 95.62 150 LEU A N 1
ATOM 1159 C CA . LEU A 1 150 ? -20.130 10.333 20.977 1.00 95.62 150 LEU A CA 1
ATOM 1160 C C . LEU A 1 150 ? -20.587 11.642 20.338 1.00 95.62 150 LEU A C 1
ATOM 1162 O O . LEU A 1 150 ? -20.587 12.672 21.013 1.00 95.62 150 LEU A O 1
ATOM 1166 N N . ILE A 1 151 ? -20.991 11.619 19.069 1.00 95.62 151 ILE A N 1
ATOM 1167 C CA . ILE A 1 151 ? -21.404 12.821 18.352 1.00 95.62 151 ILE A CA 1
ATOM 1168 C C . ILE A 1 151 ? -22.662 13.407 19.007 1.00 95.62 151 ILE A C 1
ATOM 1170 O O . ILE A 1 151 ? -23.652 12.716 19.233 1.00 95.62 151 ILE A O 1
ATOM 1174 N N . GLY A 1 152 ? -22.602 14.695 19.352 1.00 93.81 152 GLY A N 1
ATOM 1175 C CA . GLY A 1 152 ? -23.684 15.410 20.036 1.00 93.81 152 GLY A CA 1
ATOM 1176 C C . GLY A 1 152 ? -23.734 15.217 21.557 1.00 93.81 152 GLY A C 1
ATOM 1177 O O . GLY A 1 152 ? -24.600 15.807 22.211 1.00 93.81 152 GLY A O 1
ATOM 1178 N N . LYS A 1 153 ? -22.819 14.438 22.155 1.00 92.19 153 LYS A N 1
ATOM 1179 C CA . LYS A 1 153 ? -22.704 14.377 23.618 1.00 92.19 153 LYS A CA 1
ATOM 1180 C C . LYS A 1 153 ? -22.254 15.721 24.179 1.00 92.19 153 LYS A C 1
ATOM 1182 O O . LYS A 1 153 ? -21.463 16.434 23.578 1.00 92.19 153 LYS A O 1
ATOM 1187 N N . LYS A 1 154 ? -22.755 16.036 25.372 1.00 90.69 154 LYS A N 1
ATOM 1188 C CA . LYS A 1 154 ? -22.408 17.249 26.111 1.00 90.69 154 LYS A CA 1
ATOM 1189 C C . LYS A 1 154 ? -21.458 16.916 27.252 1.00 90.69 154 LYS A C 1
ATOM 1191 O O . LYS A 1 154 ? -21.602 15.898 27.930 1.00 90.69 154 LYS A O 1
ATOM 1196 N N . THR A 1 155 ? -20.521 17.817 27.500 1.00 87.62 155 THR A N 1
ATOM 1197 C CA . THR A 1 155 ? -19.731 17.859 28.732 1.00 87.62 155 THR A CA 1
ATOM 1198 C C . THR A 1 155 ? -20.636 18.072 29.953 1.00 87.62 155 THR A C 1
ATOM 1200 O O . THR A 1 155 ? -21.782 18.510 29.831 1.00 87.62 155 THR A O 1
ATOM 1203 N N . LYS A 1 156 ? -20.112 17.840 31.167 1.00 86.50 156 LYS A N 1
ATOM 1204 C CA . LYS A 1 156 ? -20.838 18.136 32.422 1.00 86.50 156 LYS A CA 1
ATOM 1205 C C . LYS A 1 156 ? -21.286 19.603 32.531 1.00 86.50 156 LYS A C 1
ATOM 1207 O O . LYS A 1 156 ? -22.264 19.885 33.208 1.00 86.50 156 LYS A O 1
ATOM 1212 N N . ALA A 1 157 ? -20.597 20.518 31.845 1.00 88.94 157 ALA A N 1
ATOM 1213 C CA . ALA A 1 157 ? -20.943 21.937 31.767 1.00 88.94 157 ALA A CA 1
ATOM 1214 C C . ALA A 1 157 ? -22.002 22.257 30.688 1.00 88.94 157 ALA A C 1
ATOM 1216 O O . ALA A 1 157 ? -22.250 23.424 30.400 1.00 88.94 157 ALA A O 1
ATOM 1217 N N . GLY A 1 158 ? -22.594 21.245 30.043 1.00 80.50 158 GLY A N 1
ATOM 1218 C CA . GLY A 1 158 ? -23.640 21.412 29.030 1.00 80.50 158 GLY A CA 1
ATOM 1219 C C . GLY A 1 158 ? -23.148 21.861 27.651 1.00 80.50 158 GLY A C 1
ATOM 1220 O O . GLY A 1 158 ? -23.969 22.011 26.746 1.00 80.50 158 GLY A O 1
ATOM 1221 N N . LYS A 1 159 ? -21.835 22.048 27.467 1.00 73.56 159 LYS A N 1
ATOM 1222 C CA . LYS A 1 159 ? -21.221 22.370 26.170 1.00 73.56 159 LYS A CA 1
ATOM 1223 C C . LYS A 1 159 ? -21.028 21.099 25.349 1.00 73.56 159 LYS A C 1
ATOM 1225 O O . LYS A 1 159 ? -20.570 20.107 25.922 1.00 73.56 159 LYS A O 1
ATOM 1230 N N . VAL A 1 160 ? -21.399 21.146 24.070 1.00 71.38 160 VAL A N 1
ATOM 1231 C CA . VAL A 1 160 ? -21.057 20.128 23.060 1.00 71.38 160 VAL A CA 1
ATOM 1232 C C . VAL A 1 160 ? -19.574 20.246 22.740 1.00 71.38 160 VAL A C 1
ATOM 1234 O O . VAL A 1 160 ? -19.127 21.404 22.581 1.00 71.38 160 VAL A O 1
#

Solvent-accessible surface area (backbone atoms only — not comparable to full-atom values): 9419 Å² total; per-residue (Å²): 113,69,68,54,60,54,46,62,53,46,68,77,37,81,86,61,68,43,78,46,80,47,43,46,60,66,32,41,38,89,89,60,76,79,80,54,69,50,76,77,37,59,91,43,38,84,43,27,40,45,31,36,44,49,31,60,60,68,70,34,60,90,56,70,52,68,50,70,50,53,37,65,73,58,53,55,54,51,50,57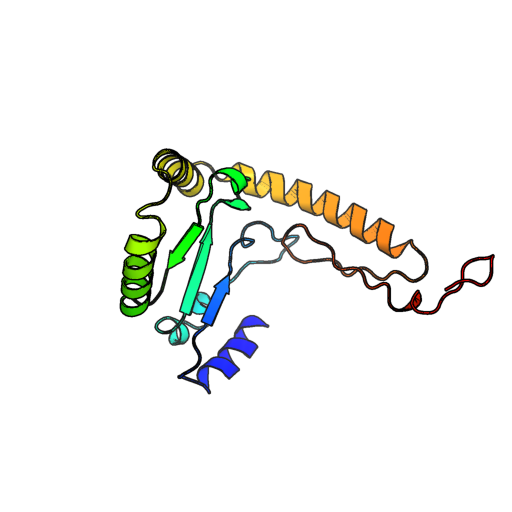,52,34,57,78,72,64,52,72,73,59,65,70,40,53,57,53,48,51,48,64,71,72,46,84,63,65,66,37,62,57,47,29,56,55,51,46,55,53,47,55,51,52,35,54,56,42,50,70,39,88,51,33,48,40,62,85,66,59,40,59,95,62,77,72,63,43,52,72,74,48,66,86,52,57,49,97,86,69,48,108

Nearest PDB structures (foldseek):
  6f77-assembly3_E  TM=9.869E-01  e=3.357E-23  Sinorhizobium meliloti 1021
  6f77-assembly2_C  TM=9.754E-01  e=7.292E-23  Sinorhizobium meliloti 1021
  6f35-assembly1_B  TM=9.817E-01  e=3.734E-16  Sinorhizobium meliloti 1021
  8wkj-assembly1_A-2  TM=9.849E-01  e=4.354E-15  Legionella pneumophila
  1j32-assembly1_B  TM=9.695E-01  e=4.286E-13  Phormidium lapideum

Secondary structure (DSSP, 8-state):
-HHHHHHHHHHH-TT--EEEE-TTTT-B-TT-----HHHH-GGGGGGEEEEEESTTTTS-GGG--EEEE--HHHHHHHHHHHHHHTSSPPHHHHHHHHHHHHS--HHHHHHHHHHHHHHHHHHHHHHHSTT-B----SBSS----B-GGGTT---TTS--

Radius of gyration: 20.52 Å; Cα contacts (8 Å, |Δi|>4): 194; chains: 1; bounding box: 47×39×55 Å

Foldseek 3Di:
DVLLVVLVVCVVPVVDAEEAECAWQLFFDDPDHDDDSCRSPVVNQQRYKYKYFCCQQVVCVVQPDIDIDGHPVVVVVVQVVCCVPPNDGDPVSVVVRVCVVPPDSVSSVVVSVVLLVVLVVVQVVQCVDPQKHWDRDRGDNDIDIDNPSCPPDADPVRHD